Protein AF-A0A6G3XAL6-F1 (afdb_monomer)

Organism: NCBI:txid2706086

Secondary structure (DSSP, 8-state):
--EEE-TT-HHHHHHHHHHHHHHHHTTTTSSPPPSS---HHHHS-HHHHHHHHHHTT-EEE--TT--

pLDDT: mean 92.94, std 8.21, range [59.25, 98.06]

Solvent-accessible surface area (backbone atoms only — not comparable to full-atom values): 4175 Å² total; per-residue (Å²): 103,78,46,81,46,37,91,87,44,62,62,63,56,52,52,51,52,50,52,54,51,51,39,36,50,70,24,76,71,57,75,60,54,76,91,78,91,77,51,70,81,81,68,47,62,66,70,60,53,51,53,58,40,38,74,77,58,30,47,74,42,69,35,97,84,73,123

Sequence (67 aa):
SRYLVHPAGQRPMTATGIALGVERLLGLRGEAVAPGIHTPETLLDPAYAVERMAETGAYFIGAPGDS

Structure (mmCIF, N/CA/C/O backbone):
data_AF-A0A6G3XAL6-F1
#
_entry.id   AF-A0A6G3XAL6-F1
#
loop_
_atom_site.group_PDB
_atom_site.id
_atom_site.type_symbol
_atom_site.label_atom_id
_atom_site.label_alt_id
_atom_site.label_comp_id
_atom_site.label_asym_id
_atom_site.label_entity_id
_atom_site.label_seq_id
_atom_site.pdbx_PDB_ins_code
_atom_site.Cartn_x
_atom_site.Cartn_y
_atom_site.Cartn_z
_atom_site.occupancy
_atom_site.B_iso_or_equiv
_atom_site.auth_seq_id
_atom_site.auth_comp_id
_atom_site.auth_asym_id
_atom_site.auth_atom_id
_atom_site.pdbx_PDB_model_num
ATOM 1 N N . SER A 1 1 ? 10.182 -18.590 -7.781 1.00 72.12 1 SER A N 1
ATOM 2 C CA . SER A 1 1 ? 9.567 -17.540 -6.914 1.00 72.12 1 SER A CA 1
ATOM 3 C C . SER A 1 1 ? 9.111 -16.371 -7.770 1.00 72.12 1 SER A C 1
ATOM 5 O O . SER A 1 1 ? 9.745 -16.133 -8.779 1.00 72.12 1 SER A O 1
ATOM 7 N N . ARG A 1 2 ? 8.044 -15.635 -7.432 1.00 89.06 2 ARG A N 1
ATOM 8 C CA . ARG A 1 2 ? 7.546 -14.524 -8.274 1.00 89.06 2 ARG A CA 1
ATOM 9 C C . ARG A 1 2 ? 7.767 -13.180 -7.578 1.00 89.06 2 ARG A C 1
ATOM 11 O O . ARG A 1 2 ? 7.466 -13.066 -6.393 1.00 89.06 2 ARG A O 1
ATOM 18 N N . TYR A 1 3 ? 8.257 -12.180 -8.304 1.00 92.44 3 TYR A N 1
ATOM 19 C CA . TYR A 1 3 ? 8.526 -10.837 -7.777 1.00 92.44 3 TYR A CA 1
ATOM 20 C C . TYR A 1 3 ? 7.606 -9.822 -8.437 1.00 92.44 3 TYR A C 1
ATOM 22 O O . TYR A 1 3 ? 7.457 -9.853 -9.654 1.00 92.44 3 TYR A O 1
ATOM 30 N N . LEU A 1 4 ? 7.012 -8.922 -7.656 1.00 94.62 4 LEU A N 1
ATOM 31 C CA . LEU A 1 4 ? 6.285 -7.768 -8.180 1.00 94.62 4 LEU A CA 1
ATOM 32 C C . LEU A 1 4 ? 7.264 -6.603 -8.352 1.00 94.62 4 LEU A C 1
ATOM 34 O O . LEU A 1 4 ? 7.947 -6.221 -7.400 1.00 94.62 4 LEU A O 1
ATOM 38 N N . VAL A 1 5 ? 7.346 -6.049 -9.558 1.00 96.69 5 VAL A N 1
ATOM 39 C CA . VAL A 1 5 ? 8.279 -4.971 -9.905 1.00 96.69 5 VAL A CA 1
ATOM 40 C C . VAL A 1 5 ? 7.565 -3.865 -10.665 1.00 96.69 5 VAL A C 1
ATOM 42 O O . VAL A 1 5 ? 6.556 -4.101 -11.319 1.00 96.69 5 VAL A O 1
ATOM 45 N N . HIS A 1 6 ? 8.119 -2.657 -10.619 1.00 97.69 6 HIS A N 1
ATOM 46 C CA . HIS A 1 6 ? 7.631 -1.522 -11.392 1.00 97.69 6 HIS A CA 1
ATOM 47 C C . HIS A 1 6 ? 8.771 -0.950 -12.257 1.00 97.69 6 HIS A C 1
ATOM 49 O O . HIS A 1 6 ? 9.861 -0.723 -11.721 1.00 97.69 6 HIS A O 1
ATOM 55 N N . PRO A 1 7 ? 8.560 -0.665 -13.563 1.00 97.44 7 PRO A N 1
ATOM 56 C CA . PRO A 1 7 ? 9.606 -0.160 -14.467 1.00 97.44 7 PRO A CA 1
ATOM 57 C C . PRO A 1 7 ? 10.336 1.088 -13.957 1.00 97.44 7 PRO A C 1
ATOM 59 O O . PRO A 1 7 ? 11.549 1.204 -14.075 1.00 97.44 7 PRO A O 1
ATOM 62 N N . ALA A 1 8 ? 9.598 2.018 -13.347 1.00 97.19 8 ALA A N 1
ATOM 63 C CA . ALA A 1 8 ? 10.147 3.244 -12.757 1.00 97.19 8 ALA A CA 1
ATOM 64 C C . ALA A 1 8 ? 10.795 3.059 -11.361 1.00 97.19 8 ALA A C 1
ATOM 66 O O . ALA A 1 8 ? 11.061 4.044 -10.664 1.00 97.19 8 ALA A O 1
ATOM 67 N N . GLY A 1 9 ? 11.030 1.815 -10.934 1.00 95.94 9 GLY A N 1
ATOM 68 C CA . GLY A 1 9 ? 11.629 1.472 -9.645 1.00 95.94 9 GLY A CA 1
ATOM 69 C C . GLY A 1 9 ? 10.647 1.522 -8.471 1.00 95.94 9 GLY A C 1
ATOM 70 O O . GLY A 1 9 ? 9.434 1.468 -8.643 1.00 95.94 9 GLY A O 1
ATOM 71 N N . GLN A 1 10 ? 11.184 1.623 -7.252 1.00 96.00 10 GLN A N 1
ATOM 72 C CA . GLN A 1 10 ? 10.407 1.467 -6.013 1.00 96.00 10 GLN A CA 1
ATOM 73 C C . GLN A 1 10 ? 9.546 2.679 -5.639 1.00 96.00 10 GLN A C 1
ATOM 75 O O . GLN A 1 10 ? 8.564 2.522 -4.928 1.00 96.00 10 GLN A O 1
ATOM 80 N N . ARG A 1 11 ? 9.857 3.887 -6.125 1.00 97.31 11 ARG A N 1
ATOM 81 C CA . ARG A 1 11 ? 9.103 5.106 -5.766 1.00 97.31 11 ARG A CA 1
ATOM 82 C C . ARG A 1 11 ? 7.579 4.976 -5.957 1.00 97.31 11 ARG A C 1
ATOM 84 O O . ARG A 1 11 ? 6.870 5.239 -4.989 1.00 97.31 11 ARG A O 1
ATOM 91 N N . PRO A 1 12 ? 7.055 4.573 -7.134 1.00 97.12 12 PRO A N 1
ATOM 92 C CA . PRO A 1 12 ? 5.613 4.382 -7.313 1.00 97.12 12 PRO A CA 1
ATOM 93 C C . PRO A 1 12 ? 5.051 3.278 -6.413 1.00 97.12 12 PRO A C 1
ATOM 95 O O . PRO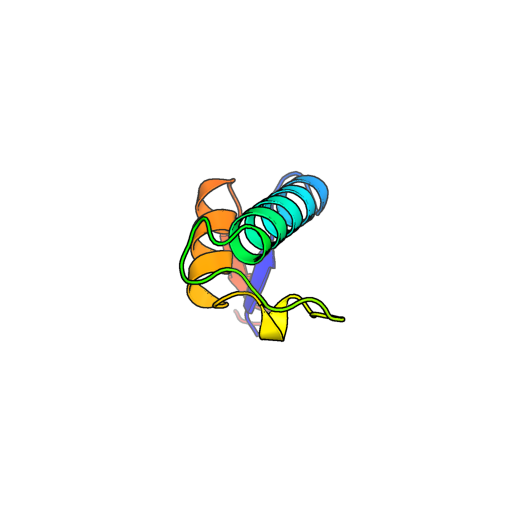 A 1 12 ? 3.995 3.470 -5.826 1.00 97.12 12 PRO A O 1
ATOM 98 N N . MET A 1 13 ? 5.788 2.181 -6.210 1.00 97.06 13 MET A N 1
ATOM 99 C CA . MET A 1 13 ? 5.389 1.101 -5.297 1.00 97.06 13 MET A CA 1
ATOM 100 C C . MET A 1 13 ? 5.198 1.604 -3.863 1.00 97.06 13 MET A C 1
ATOM 102 O O . MET A 1 13 ? 4.180 1.331 -3.227 1.00 97.06 13 MET A O 1
ATOM 106 N N . THR A 1 14 ? 6.165 2.377 -3.363 1.00 96.88 14 THR A N 1
ATOM 107 C CA . THR A 1 14 ? 6.122 2.973 -2.025 1.00 96.88 14 THR A CA 1
ATOM 108 C C . THR A 1 14 ? 4.995 3.992 -1.905 1.00 96.88 14 THR A C 1
ATOM 110 O O . THR A 1 14 ? 4.257 3.964 -0.923 1.00 96.88 14 THR A O 1
ATOM 113 N N . ALA A 1 15 ? 4.830 4.867 -2.901 1.00 97.94 15 ALA A N 1
ATOM 114 C CA . ALA A 1 15 ? 3.767 5.867 -2.906 1.00 97.94 15 ALA A CA 1
ATOM 115 C C . ALA A 1 15 ? 2.377 5.212 -2.864 1.00 97.94 15 ALA A C 1
ATOM 117 O O . ALA A 1 15 ? 1.550 5.600 -2.039 1.00 97.94 15 ALA A O 1
ATOM 118 N N . THR A 1 16 ? 2.148 4.179 -3.684 1.00 97.81 16 THR A N 1
ATOM 119 C CA . THR A 1 16 ? 0.910 3.392 -3.648 1.00 97.81 16 THR A CA 1
ATOM 120 C C . THR A 1 16 ? 0.715 2.754 -2.275 1.00 97.81 16 THR A C 1
ATOM 122 O O . THR A 1 16 ? -0.334 2.948 -1.673 1.00 97.81 16 THR A O 1
ATOM 125 N N . GLY A 1 17 ? 1.722 2.065 -1.726 1.00 96.88 17 GLY A N 1
ATOM 126 C CA . GLY A 1 17 ? 1.613 1.434 -0.405 1.00 96.88 17 GLY A CA 1
ATOM 127 C C . GLY A 1 17 ? 1.239 2.413 0.717 1.00 96.88 17 GLY A C 1
ATOM 128 O O . GLY A 1 17 ? 0.367 2.108 1.532 1.00 96.88 17 GLY A O 1
ATOM 129 N N . ILE A 1 18 ? 1.836 3.612 0.725 1.00 97.38 18 ILE A N 1
ATOM 130 C CA . ILE A 1 18 ? 1.501 4.677 1.685 1.00 97.38 18 ILE A CA 1
ATOM 131 C C . ILE A 1 18 ? 0.047 5.124 1.518 1.00 97.38 18 ILE A C 1
ATOM 133 O O . ILE A 1 18 ? -0.671 5.210 2.513 1.00 97.38 18 ILE A O 1
ATOM 137 N N . ALA A 1 19 ? -0.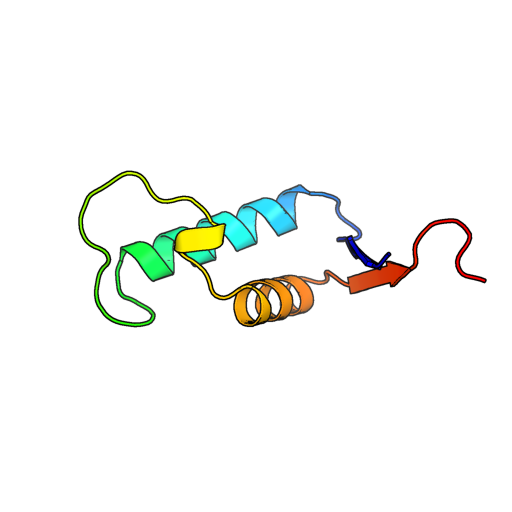394 5.386 0.284 1.00 97.50 19 ALA A N 1
ATOM 138 C CA . ALA A 1 19 ? -1.763 5.821 0.017 1.00 97.50 19 ALA A CA 1
ATOM 139 C C . ALA A 1 19 ? -2.787 4.795 0.529 1.00 97.50 19 ALA A C 1
ATOM 141 O O . ALA A 1 19 ? -3.693 5.158 1.278 1.00 97.50 19 ALA A O 1
ATOM 142 N N . LEU A 1 20 ? -2.583 3.508 0.228 1.00 97.31 20 LEU A N 1
ATOM 143 C CA . LEU A 1 20 ? -3.469 2.436 0.696 1.00 97.31 20 LEU A CA 1
ATOM 144 C C . LEU A 1 20 ? -3.487 2.327 2.225 1.00 97.31 20 LEU A C 1
ATOM 146 O O . LEU A 1 20 ? -4.549 2.147 2.822 1.00 97.31 20 LEU A O 1
ATOM 150 N N . GLY A 1 21 ? -2.323 2.460 2.868 1.00 96.19 21 GLY A N 1
ATOM 151 C CA . GLY A 1 21 ? -2.221 2.469 4.326 1.00 96.19 21 GLY A CA 1
ATOM 152 C C . GLY A 1 21 ? -3.011 3.619 4.952 1.00 96.19 21 GLY A C 1
ATOM 153 O O . GLY A 1 21 ? -3.790 3.399 5.878 1.00 96.19 21 GLY A O 1
ATOM 154 N N . VAL A 1 22 ? -2.869 4.834 4.416 1.00 96.19 22 VAL A N 1
ATOM 155 C CA . VAL A 1 22 ? -3.602 6.019 4.891 1.00 96.19 22 VAL A CA 1
ATOM 156 C C . VAL A 1 22 ? -5.110 5.852 4.699 1.00 96.19 22 VAL A C 1
ATOM 158 O O . VAL A 1 22 ? -5.863 6.073 5.646 1.00 96.19 22 VAL A O 1
ATOM 161 N N . GLU A 1 23 ? -5.561 5.407 3.524 1.00 96.25 23 GLU A N 1
ATOM 162 C CA . GLU A 1 23 ? -6.982 5.134 3.265 1.00 96.25 23 GLU A CA 1
ATOM 163 C C . GLU A 1 23 ? -7.562 4.135 4.268 1.00 96.25 23 GLU A C 1
ATOM 165 O O . GLU A 1 23 ? -8.656 4.338 4.806 1.00 96.25 23 GLU A O 1
ATOM 170 N N . ARG A 1 24 ? -6.817 3.061 4.548 1.00 96.06 24 ARG A N 1
ATOM 171 C CA . ARG A 1 24 ? -7.247 2.029 5.486 1.00 96.06 24 ARG A CA 1
ATOM 172 C C . ARG A 1 24 ? -7.331 2.555 6.915 1.00 96.06 24 ARG A C 1
ATOM 174 O O . ARG A 1 24 ? -8.328 2.274 7.581 1.00 96.06 24 ARG A O 1
ATOM 181 N N . LEU A 1 25 ? -6.326 3.306 7.371 1.00 95.50 25 LEU A N 1
ATOM 182 C CA . LEU A 1 25 ? -6.292 3.901 8.713 1.00 95.50 25 LEU A CA 1
ATOM 183 C C . LEU A 1 25 ? -7.444 4.890 8.927 1.00 95.50 25 LEU A C 1
ATOM 185 O O . LEU A 1 25 ? -8.053 4.895 9.993 1.00 95.50 25 LEU A O 1
ATOM 189 N N . LEU A 1 26 ? -7.787 5.668 7.898 1.00 94.88 26 LEU A N 1
ATOM 190 C CA . LEU A 1 26 ? -8.899 6.622 7.926 1.00 94.88 26 LEU A CA 1
ATOM 191 C C . LEU A 1 26 ? -10.288 5.966 7.828 1.00 94.88 26 LEU A C 1
ATOM 193 O O . LEU A 1 26 ? -11.291 6.672 7.887 1.00 94.88 26 LEU A O 1
ATOM 197 N N . GLY A 1 27 ? -10.374 4.641 7.665 1.00 95.00 27 GLY A N 1
ATOM 198 C CA . GLY A 1 27 ? -11.655 3.947 7.500 1.00 95.00 27 GLY A CA 1
ATOM 199 C C . GLY A 1 27 ? -12.333 4.233 6.156 1.00 95.00 27 GLY A C 1
ATOM 200 O O . GLY A 1 27 ?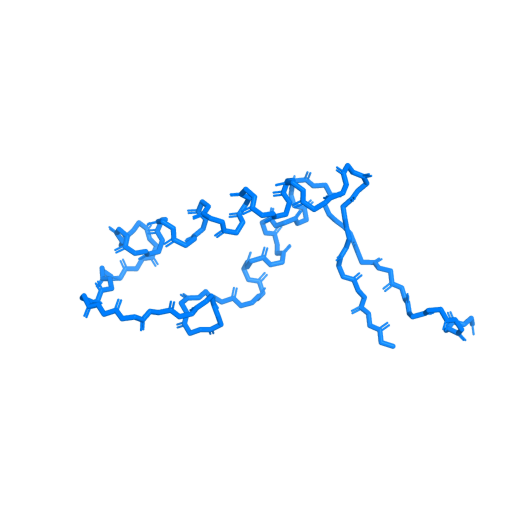 -13.541 4.076 6.019 1.00 95.00 27 GLY A O 1
ATOM 201 N N . LEU A 1 28 ? -11.577 4.645 5.131 1.00 94.88 28 LEU A N 1
ATOM 202 C CA . LEU A 1 28 ? -12.138 4.870 3.791 1.00 94.88 28 LEU A CA 1
ATOM 203 C C . LEU A 1 28 ? -12.472 3.553 3.076 1.00 94.88 28 LEU A C 1
ATOM 205 O O . LEU A 1 28 ? -13.171 3.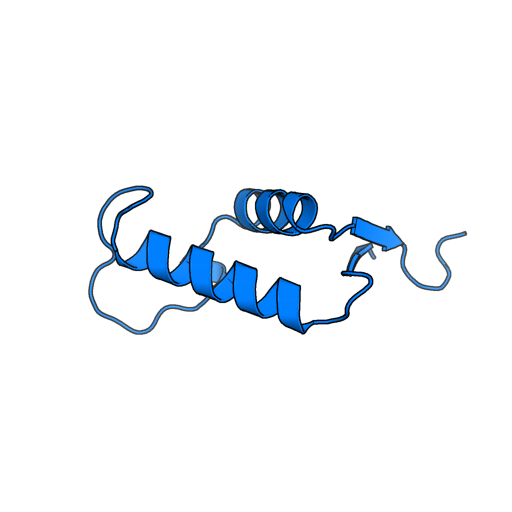545 2.065 1.00 94.88 28 LEU A O 1
ATOM 209 N N . ARG A 1 29 ? -11.973 2.431 3.605 1.00 88.88 29 ARG A N 1
ATOM 210 C CA . ARG A 1 29 ? -12.227 1.072 3.114 1.00 88.88 29 ARG A CA 1
ATOM 211 C C . ARG A 1 29 ? -12.475 0.114 4.283 1.00 88.88 29 ARG A C 1
ATOM 213 O O . ARG A 1 29 ? -11.656 -0.757 4.566 1.00 88.88 29 ARG A O 1
ATOM 220 N N . GLY A 1 30 ? -13.596 0.309 4.975 1.00 87.94 30 GLY A N 1
ATOM 221 C CA . GLY A 1 30 ? -14.017 -0.474 6.144 1.00 87.94 30 GLY A CA 1
ATOM 222 C C . GLY A 1 30 ? -14.055 0.364 7.420 1.00 87.94 30 GLY A C 1
ATOM 223 O O . GLY A 1 30 ? -13.960 1.583 7.370 1.00 87.94 30 GLY A O 1
ATOM 224 N N . GLU A 1 31 ? -14.189 -0.280 8.577 1.00 90.12 31 GLU A N 1
ATOM 225 C CA . GLU A 1 31 ? -14.175 0.435 9.857 1.00 90.12 31 GLU A CA 1
ATOM 226 C C . GLU A 1 31 ? -12.813 1.086 10.119 1.00 90.12 31 GLU A C 1
ATOM 228 O O . GLU A 1 31 ? -11.763 0.515 9.794 1.00 90.12 31 GLU A O 1
ATOM 233 N N . ALA A 1 32 ? -12.832 2.282 10.714 1.00 90.25 32 ALA A N 1
ATOM 234 C CA . ALA A 1 32 ? -11.620 2.991 11.100 1.00 90.25 32 ALA A CA 1
ATOM 235 C C . ALA A 1 32 ? -10.762 2.117 12.023 1.00 90.25 32 ALA A C 1
ATOM 237 O O . ALA A 1 32 ? -11.261 1.475 12.949 1.00 90.25 32 ALA A O 1
ATOM 238 N N . VAL A 1 33 ? -9.459 2.079 11.753 1.00 95.00 33 VAL A N 1
ATOM 239 C CA . VAL A 1 33 ? -8.539 1.236 12.518 1.00 95.00 33 VAL A CA 1
ATOM 240 C C . VAL A 1 33 ? -8.294 1.871 13.881 1.00 95.00 33 VAL A C 1
ATOM 242 O O . VAL A 1 33 ? -8.049 3.073 13.981 1.00 95.00 33 VAL A O 1
ATOM 245 N N . ALA A 1 34 ? -8.331 1.059 14.939 1.00 94.31 34 ALA A N 1
ATOM 246 C CA . ALA A 1 34 ? -8.014 1.528 16.280 1.00 94.31 34 ALA A CA 1
ATOM 247 C C . ALA A 1 34 ? -6.579 2.102 16.349 1.00 94.31 34 ALA A C 1
ATOM 249 O O . ALA A 1 34 ? -5.671 1.576 15.692 1.00 94.31 34 ALA A O 1
ATOM 250 N N . PRO A 1 35 ? -6.337 3.149 17.160 1.00 94.38 35 PRO A N 1
ATOM 251 C CA . PRO A 1 35 ? -4.996 3.690 17.356 1.00 94.38 35 PRO A CA 1
ATOM 252 C C . PRO A 1 35 ? -4.000 2.614 17.810 1.00 94.38 35 PRO A C 1
ATOM 254 O O . PRO A 1 35 ? -4.309 1.803 18.682 1.00 94.38 35 PRO A O 1
ATOM 257 N N . GLY A 1 36 ? -2.796 2.615 17.235 1.00 93.50 36 GLY A N 1
ATOM 258 C CA . GLY A 1 36 ? -1.758 1.634 17.551 1.00 93.50 36 GLY A CA 1
ATOM 259 C C . GLY A 1 36 ? -0.660 1.564 16.492 1.00 93.50 36 GLY A C 1
ATOM 260 O O . GLY A 1 36 ? -0.691 2.291 15.498 1.00 93.50 36 GLY A O 1
ATOM 261 N N . ILE A 1 37 ? 0.319 0.687 16.721 1.00 94.94 37 ILE A N 1
ATOM 262 C CA . ILE A 1 37 ? 1.341 0.350 15.725 1.00 94.94 37 ILE A CA 1
ATOM 263 C C . ILE A 1 37 ? 0.762 -0.721 14.805 1.00 94.94 37 ILE A C 1
ATOM 265 O O . ILE A 1 37 ? 0.387 -1.795 15.268 1.00 94.94 37 ILE A O 1
ATOM 269 N N . HIS A 1 38 ? 0.738 -0.429 13.509 1.00 93.44 38 HIS A N 1
ATOM 270 C CA . HIS A 1 38 ? 0.271 -1.336 12.463 1.00 93.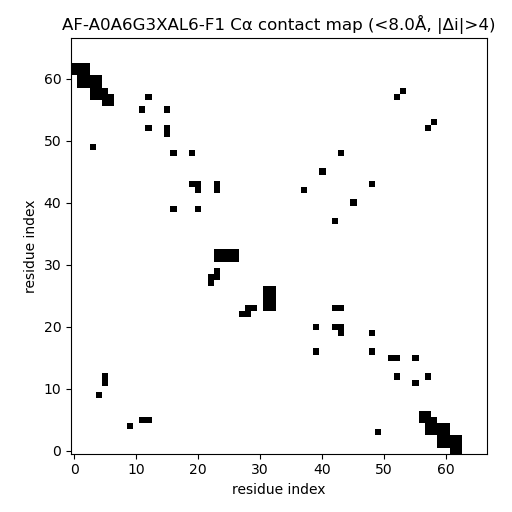44 38 HIS A CA 1
ATOM 271 C C . HIS A 1 38 ? 1.385 -1.552 11.451 1.00 93.44 38 HIS A C 1
ATOM 273 O O . HIS A 1 38 ? 2.092 -0.602 11.104 1.00 93.44 38 HIS A O 1
ATOM 279 N N . THR A 1 39 ? 1.528 -2.778 10.953 1.00 94.38 39 THR A N 1
ATOM 280 C CA . THR A 1 39 ? 2.386 -3.053 9.796 1.00 94.38 39 THR A CA 1
ATOM 281 C C . THR A 1 39 ? 1.528 -3.169 8.536 1.00 94.38 39 THR A C 1
ATOM 283 O O . THR A 1 39 ? 0.319 -3.413 8.635 1.00 94.38 39 THR A O 1
ATOM 286 N N . PRO A 1 40 ? 2.103 -2.993 7.335 1.00 92.19 40 PRO A N 1
ATOM 287 C CA . PRO A 1 40 ? 1.355 -3.165 6.094 1.00 92.19 40 PRO A CA 1
ATOM 288 C C . PRO A 1 40 ? 0.656 -4.527 6.006 1.00 92.19 40 PRO A C 1
ATOM 290 O O . PRO A 1 40 ? -0.491 -4.589 5.575 1.00 92.19 40 PRO A O 1
ATOM 293 N N . GLU A 1 41 ? 1.303 -5.596 6.478 1.00 93.44 41 GLU A N 1
ATOM 294 C CA . GLU A 1 41 ? 0.799 -6.975 6.417 1.00 93.44 41 GLU A CA 1
ATOM 295 C C . GLU A 1 41 ? -0.399 -7.213 7.342 1.00 93.44 41 GLU A C 1
ATOM 297 O O . GLU A 1 41 ? -1.235 -8.066 7.058 1.00 93.44 41 GLU A O 1
ATOM 302 N N . THR A 1 42 ? -0.498 -6.467 8.447 1.00 92.62 42 THR A N 1
ATOM 303 C CA . THR A 1 42 ? -1.660 -6.530 9.347 1.00 92.62 42 THR A CA 1
ATOM 304 C C . THR A 1 42 ? -2.787 -5.600 8.907 1.00 92.62 42 THR A C 1
ATOM 306 O O . THR A 1 42 ? -3.928 -5.763 9.333 1.00 92.62 42 THR A O 1
ATOM 309 N N . LEU A 1 43 ? -2.461 -4.585 8.103 1.00 93.75 43 LEU A N 1
ATOM 310 C CA . LEU A 1 43 ? -3.362 -3.493 7.752 1.00 93.75 43 LEU A CA 1
ATOM 311 C C . LEU A 1 43 ? -4.067 -3.724 6.409 1.00 93.75 43 LEU A C 1
ATOM 313 O O . LEU A 1 43 ? -5.248 -3.400 6.271 1.00 93.75 43 LEU A O 1
ATOM 317 N N . LEU A 1 44 ? -3.349 -4.256 5.420 1.00 95.44 44 LEU A N 1
ATOM 318 C CA . LEU A 1 44 ? -3.795 -4.345 4.034 1.00 95.44 44 LEU A CA 1
ATOM 319 C C . LEU A 1 44 ? -4.018 -5.795 3.610 1.00 95.44 44 LEU A C 1
ATOM 321 O O . LEU A 1 44 ? -3.206 -6.670 3.893 1.00 95.44 44 LEU A O 1
ATOM 325 N N . ASP A 1 45 ? -5.087 -6.024 2.846 1.00 94.81 45 ASP A N 1
ATOM 326 C CA . ASP A 1 45 ? -5.239 -7.262 2.085 1.00 94.81 45 ASP A CA 1
ATOM 327 C C . ASP A 1 45 ? -4.150 -7.311 0.989 1.00 94.81 45 ASP A C 1
ATOM 329 O O . ASP A 1 45 ? -4.087 -6.399 0.150 1.00 94.81 45 ASP A O 1
ATOM 333 N N . PRO A 1 46 ? -3.291 -8.350 0.961 1.00 94.94 46 PRO A N 1
ATOM 334 C CA . PRO A 1 46 ? -2.227 -8.465 -0.029 1.00 94.94 46 PRO A CA 1
ATOM 335 C C . PRO A 1 46 ? -2.728 -8.512 -1.477 1.00 94.94 46 PRO A C 1
ATOM 337 O O . PRO A 1 46 ? -2.089 -7.932 -2.356 1.00 94.94 46 PRO A O 1
ATOM 340 N N . ALA A 1 47 ? -3.857 -9.173 -1.746 1.00 95.75 47 ALA A N 1
ATOM 341 C CA . ALA A 1 47 ? -4.408 -9.274 -3.096 1.00 95.75 47 ALA A CA 1
ATOM 342 C C . ALA A 1 47 ? -4.868 -7.900 -3.592 1.00 95.75 47 ALA A C 1
ATOM 344 O O . ALA A 1 47 ? -4.548 -7.506 -4.714 1.00 95.75 47 ALA A O 1
ATOM 345 N N . TYR A 1 48 ? -5.526 -7.137 -2.717 1.00 95.88 48 TYR A N 1
ATOM 346 C CA . TYR A 1 48 ? -5.924 -5.764 -3.013 1.00 95.88 48 TYR A CA 1
ATOM 347 C C . TYR A 1 48 ? -4.709 -4.857 -3.250 1.00 95.88 48 TYR A C 1
ATOM 349 O O . TYR A 1 48 ? -4.688 -4.096 -4.217 1.00 95.88 48 TYR A O 1
ATOM 357 N N . ALA A 1 49 ? -3.672 -4.947 -2.412 1.00 96.69 49 ALA A N 1
ATOM 358 C CA . ALA A 1 49 ? -2.460 -4.146 -2.585 1.00 96.69 49 ALA A CA 1
ATOM 359 C C . ALA A 1 49 ? -1.765 -4.432 -3.929 1.00 96.69 49 ALA A C 1
ATOM 361 O O . ALA A 1 49 ? -1.403 -3.495 -4.643 1.00 96.69 49 ALA A O 1
ATOM 362 N N . VAL A 1 50 ? -1.635 -5.709 -4.303 1.00 96.94 50 VAL A N 1
ATOM 363 C CA . VAL A 1 50 ? -1.062 -6.128 -5.594 1.00 96.94 50 VAL A CA 1
ATOM 364 C C . VAL A 1 50 ? -1.879 -5.592 -6.764 1.00 96.94 50 VAL A C 1
ATOM 366 O O . VAL A 1 50 ? -1.302 -5.096 -7.729 1.00 96.94 50 VAL A O 1
ATOM 369 N N . GLU A 1 51 ? -3.205 -5.670 -6.685 1.00 97.94 51 GLU A N 1
ATOM 370 C CA . GLU A 1 51 ? -4.101 -5.166 -7.727 1.00 97.94 51 GLU A CA 1
ATOM 371 C C . GLU A 1 51 ? -3.899 -3.658 -7.951 1.00 97.94 51 GLU A C 1
ATOM 373 O O . GLU A 1 51 ? -3.684 -3.221 -9.081 1.00 97.94 51 GLU A O 1
ATOM 378 N N . ARG A 1 52 ? -3.847 -2.868 -6.870 1.00 97.62 52 ARG A N 1
ATOM 379 C CA . ARG A 1 52 ? -3.592 -1.416 -6.942 1.00 97.62 52 ARG A CA 1
ATOM 380 C C . ARG A 1 52 ? -2.198 -1.084 -7.463 1.00 97.62 52 ARG A C 1
ATOM 382 O O . ARG A 1 52 ? -2.025 -0.113 -8.190 1.00 97.62 52 ARG A O 1
ATOM 389 N N . MET A 1 53 ? -1.191 -1.876 -7.108 1.00 98.00 53 MET A N 1
ATOM 390 C CA . MET A 1 53 ? 0.161 -1.717 -7.650 1.00 98.00 53 MET A CA 1
ATOM 391 C C . MET A 1 53 ? 0.212 -2.060 -9.145 1.00 98.00 53 MET A C 1
ATOM 393 O O . MET A 1 53 ? 0.924 -1.406 -9.904 1.00 98.00 53 MET A O 1
ATOM 397 N N . ALA A 1 54 ? -0.554 -3.054 -9.596 1.00 98.00 54 ALA A N 1
ATOM 398 C CA . ALA A 1 54 ? -0.638 -3.392 -11.013 1.00 98.00 54 ALA A CA 1
ATOM 399 C C . ALA A 1 54 ? -1.268 -2.256 -11.834 1.00 98.00 54 ALA A C 1
ATOM 401 O O . ALA A 1 54 ? -0.772 -1.926 -12.911 1.00 98.00 54 ALA A O 1
ATOM 402 N N . GLU A 1 55 ? -2.289 -1.589 -11.293 1.00 97.75 55 GLU A N 1
ATOM 403 C CA . GLU A 1 55 ? -2.897 -0.405 -11.916 1.00 97.75 55 GLU A CA 1
ATOM 404 C C . GLU A 1 55 ? -1.930 0.772 -12.065 1.00 97.75 55 GLU A C 1
ATOM 406 O O . GLU A 1 55 ? -2.066 1.555 -13.005 1.00 97.75 55 GLU A O 1
ATOM 411 N N . THR A 1 56 ? -0.929 0.895 -11.186 1.00 96.69 56 THR A N 1
ATOM 412 C CA . THR A 1 56 ? 0.112 1.924 -11.330 1.00 96.69 56 THR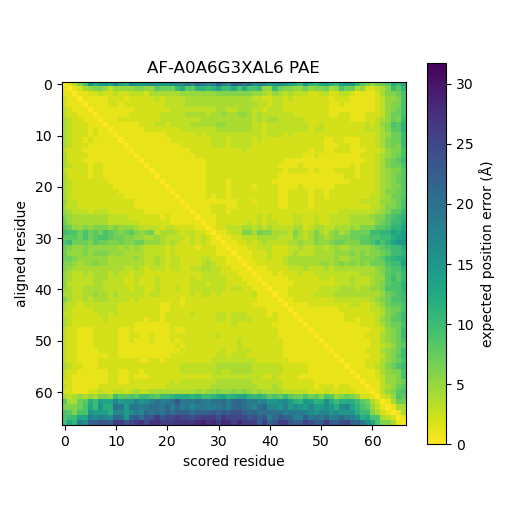 A CA 1
ATOM 413 C C . THR A 1 56 ? 1.223 1.538 -12.302 1.00 96.69 56 THR A C 1
ATOM 415 O O . THR A 1 56 ? 2.076 2.373 -12.588 1.00 96.69 56 THR A O 1
ATOM 418 N N . GLY A 1 57 ? 1.182 0.330 -12.874 1.00 97.56 57 GLY A N 1
ATOM 419 C CA . GLY A 1 57 ? 2.138 -0.156 -13.871 1.00 97.56 57 GLY A CA 1
ATOM 420 C C . GLY A 1 57 ? 3.095 -1.230 -13.353 1.00 97.56 57 GLY A C 1
ATO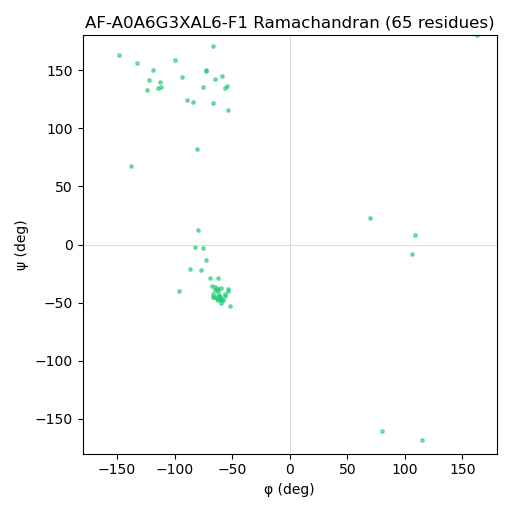M 421 O O . GLY A 1 57 ? 4.045 -1.592 -14.056 1.00 97.56 57 GLY A O 1
ATOM 422 N N . ALA A 1 58 ? 2.882 -1.747 -12.138 1.00 98.06 58 ALA A N 1
ATOM 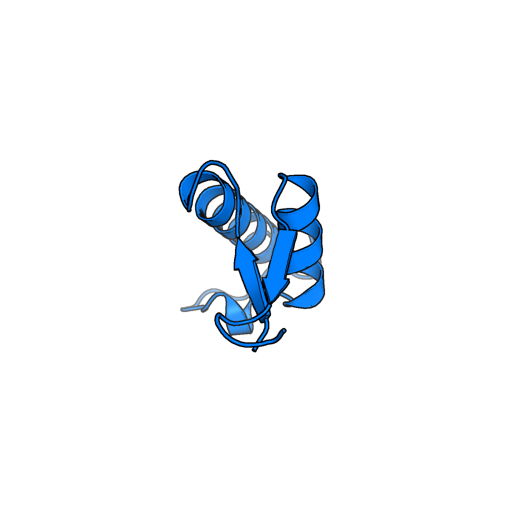423 C CA . ALA A 1 58 ? 3.641 -2.889 -11.652 1.00 98.06 58 ALA A CA 1
ATOM 424 C C . ALA A 1 58 ? 3.219 -4.183 -12.360 1.00 98.06 58 ALA A C 1
ATOM 426 O O . ALA A 1 58 ? 2.071 -4.375 -12.755 1.00 98.06 58 ALA A O 1
ATOM 427 N N . TYR A 1 59 ? 4.153 -5.112 -12.490 1.00 97.50 59 TYR A N 1
ATOM 428 C CA . TYR A 1 59 ? 3.892 -6.433 -13.037 1.00 97.50 59 TYR A CA 1
ATOM 429 C C . TYR A 1 59 ? 4.810 -7.447 -12.380 1.00 97.50 59 TYR A C 1
ATOM 431 O O . TYR A 1 59 ? 5.806 -7.117 -11.734 1.00 97.50 59 TYR A O 1
ATOM 439 N N . PHE A 1 60 ? 4.452 -8.711 -12.522 1.00 96.19 60 PHE A N 1
ATOM 440 C CA . PHE A 1 60 ? 5.238 -9.772 -11.940 1.00 96.19 60 PHE A CA 1
ATOM 441 C C . PHE A 1 60 ? 6.257 -10.348 -12.917 1.00 96.19 60 PHE A C 1
ATOM 443 O O . PHE A 1 60 ? 5.942 -10.584 -14.083 1.00 96.19 60 PHE A O 1
ATOM 450 N N . ILE A 1 61 ? 7.415 -10.716 -12.382 1.00 94.88 61 ILE A N 1
ATOM 451 C CA . ILE A 1 61 ? 8.453 -11.493 -13.063 1.00 94.88 61 ILE A CA 1
ATOM 452 C C . ILE A 1 61 ? 8.692 -12.822 -12.333 1.00 94.88 61 ILE A C 1
ATOM 454 O O . ILE A 1 61 ? 8.488 -12.916 -11.117 1.00 94.88 61 ILE A O 1
ATOM 458 N N . GLY A 1 62 ? 9.086 -13.859 -13.080 1.00 90.75 62 GLY A N 1
ATOM 459 C CA . GLY A 1 62 ? 9.571 -15.125 -12.515 1.00 90.75 62 GLY A CA 1
ATOM 460 C C . GLY A 1 62 ? 10.903 -14.944 -11.784 1.00 90.75 62 GLY A C 1
ATOM 461 O O . GLY A 1 62 ? 11.516 -13.874 -11.858 1.00 90.75 62 GLY A O 1
ATOM 462 N N . ALA A 1 63 ? 11.358 -15.969 -11.060 1.00 77.69 63 ALA A N 1
ATOM 463 C CA . ALA A 1 63 ? 12.669 -15.894 -10.434 1.00 77.69 63 ALA A CA 1
ATOM 464 C C . ALA A 1 63 ? 13.749 -16.014 -11.511 1.00 77.69 63 ALA A C 1
ATOM 466 O O . ALA A 1 63 ? 13.541 -16.710 -12.508 1.00 77.69 63 ALA A O 1
ATOM 467 N N . PRO A 1 64 ? 14.917 -15.380 -11.319 1.00 69.00 64 PRO A N 1
ATOM 468 C CA . PRO A 1 64 ? 16.070 -15.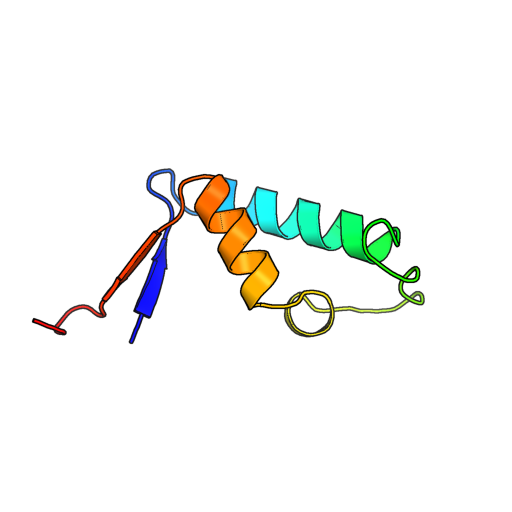668 -12.157 1.00 69.00 64 PRO A CA 1
ATOM 469 C C . PRO A 1 64 ? 16.338 -17.183 -12.140 1.00 69.00 64 PRO A C 1
ATOM 471 O O . PRO A 1 64 ? 16.620 -17.737 -11.080 1.00 69.00 64 PRO A O 1
ATOM 474 N N . GLY A 1 65 ? 16.207 -17.846 -13.294 1.00 69.50 65 GLY A N 1
ATOM 475 C CA . GLY A 1 65 ? 16.396 -19.297 -13.440 1.00 69.50 65 GLY A CA 1
ATOM 476 C C . GLY A 1 65 ? 15.121 -20.127 -13.633 1.00 69.50 65 GLY A C 1
ATOM 477 O O . GLY A 1 65 ? 15.237 -21.300 -13.972 1.00 69.50 65 GLY A O 1
ATOM 478 N N . ASP A 1 66 ? 13.931 -19.536 -13.495 1.00 63.44 66 ASP A N 1
ATOM 479 C CA . ASP A 1 66 ? 12.670 -20.169 -13.906 1.00 63.44 66 ASP A CA 1
ATOM 480 C C . ASP A 1 66 ? 12.523 -19.976 -15.438 1.00 63.44 66 ASP A C 1
ATOM 482 O O . ASP A 1 66 ? 11.926 -18.996 -15.888 1.00 63.44 66 ASP A O 1
ATOM 486 N N . SER A 1 67 ? 13.172 -20.834 -16.242 1.00 59.25 67 SER A N 1
ATOM 487 C CA . SER A 1 67 ? 13.004 -20.931 -17.713 1.00 59.25 67 SER A CA 1
ATOM 488 C C . SER A 1 67 ? 12.155 -22.134 -18.094 1.00 59.25 67 SER A C 1
ATOM 490 O O . SER A 1 67 ? 12.381 -23.208 -17.494 1.00 59.25 67 SER A O 1
#

Radius of gyration: 13.85 Å; Cα contacts (8 Å, |Δi|>4): 59; chains: 1; bounding box: 31×28×35 Å

Mean predicted aligned error: 4.06 Å

Foldseek 3Di:
DKDKAAPVGCVLLVVLLVVQQVCQCCCVPHDHDDDDDDDSVRRDDPVVSSVSSVVVHIDMDDPVPPD